Protein AF-A0A926TTS3-F1 (afdb_monomer_lite)

Secondary structure (DSSP, 8-state):
-HHHHHHHHHH-GGGTT--B---BS-TT-HHHHHHHHHHHHHHHS-B-GGG--B---TT--TTSHHHHT-HHHHHHHHHHHHHHHHHHHT-

Foldseek 3Di:
DVVVVVVVCLPDPVQAQDEDEAEAQDPVCVVVSVVVCVSCCVRRVHYPDVLHDYHHCVPPDPPDPVSVVPVVVVVNNVVSVVSVVVVVVVD

pLDDT: mean 74.4, std 11.3, range [53.31, 90.31]

Sequence (91 aa):
MFKKVLGWLASGSEVFSKPIVLLNTSPRATYVQALLTEIVTIMTGRIVSEASITISLLGRNLDAPETVADPEILAALQAAIATFVKAIQQI

Radius of gyration: 14.37 Å; chains: 1; bounding box: 32×23×37 Å

Structure (mmCIF, N/CA/C/O backbone):
data_AF-A0A926TTS3-F1
#
_entry.id   AF-A0A926TTS3-F1
#
loop_
_atom_site.group_PDB
_atom_site.id
_atom_site.type_symbol
_atom_site.label_atom_id
_atom_site.label_alt_id
_atom_site.label_comp_id
_atom_site.label_asym_id
_atom_site.label_entity_id
_atom_site.label_seq_id
_atom_site.pdbx_PDB_ins_code
_atom_site.Cartn_x
_atom_site.Cartn_y
_atom_site.Cartn_z
_atom_site.occupancy
_atom_site.B_iso_or_equiv
_atom_site.auth_seq_id
_atom_site.auth_comp_id
_atom_site.auth_asym_id
_atom_site.auth_atom_id
_atom_site.pdbx_PDB_model_num
ATOM 1 N N . MET A 1 1 ? 13.120 15.042 3.228 1.00 57.03 1 MET A N 1
ATOM 2 C CA . MET A 1 1 ? 11.799 15.348 2.629 1.00 57.03 1 MET A CA 1
ATOM 3 C C . MET A 1 1 ? 10.649 14.626 3.347 1.00 57.03 1 MET A C 1
ATOM 5 O O . MET A 1 1 ? 9.675 15.281 3.684 1.00 57.03 1 MET A O 1
ATOM 9 N N . PHE A 1 2 ? 10.786 13.340 3.706 1.00 56.84 2 PHE A N 1
ATOM 10 C CA . PHE A 1 2 ? 9.718 12.527 4.323 1.00 56.84 2 PHE A CA 1
ATOM 11 C C . PHE A 1 2 ? 9.219 12.978 5.716 1.00 56.84 2 PHE A C 1
ATOM 13 O O . PHE A 1 2 ? 8.018 13.014 5.967 1.00 56.84 2 PHE A O 1
ATOM 20 N N . LYS A 1 3 ? 10.120 13.429 6.604 1.00 57.31 3 LYS A N 1
ATOM 21 C CA . LYS A 1 3 ? 9.764 13.937 7.947 1.00 57.31 3 LYS A CA 1
ATOM 22 C C . LYS A 1 3 ? 8.752 15.096 7.912 1.00 57.31 3 LYS A C 1
ATOM 24 O O . LYS A 1 3 ? 7.968 15.244 8.840 1.00 57.31 3 LYS A O 1
ATOM 29 N N . LYS A 1 4 ? 8.745 15.901 6.840 1.00 58.34 4 LYS A N 1
ATOM 30 C CA . LYS A 1 4 ? 7.764 16.984 6.664 1.00 58.34 4 LYS A CA 1
ATOM 31 C C . LYS A 1 4 ? 6.359 16.451 6.385 1.00 58.34 4 LYS A C 1
ATOM 33 O O . LYS A 1 4 ? 5.409 16.966 6.956 1.00 58.34 4 LYS A O 1
ATOM 38 N N . VAL A 1 5 ? 6.243 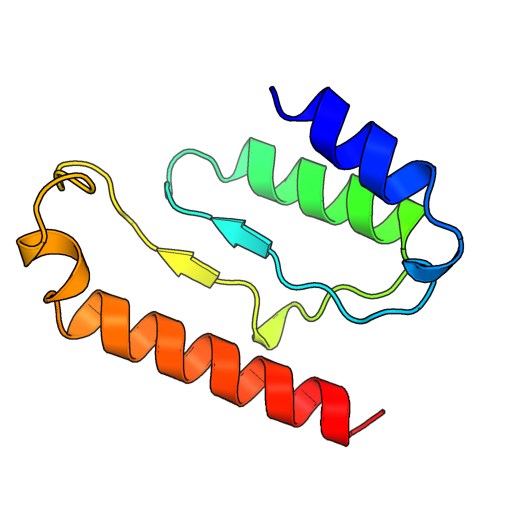15.420 5.549 1.00 62.09 5 VAL A N 1
ATOM 39 C CA . VAL A 1 5 ? 4.953 14.798 5.214 1.00 62.09 5 VAL A CA 1
ATOM 40 C C . VAL A 1 5 ? 4.368 14.103 6.440 1.00 62.09 5 VAL A C 1
ATOM 42 O O . VAL A 1 5 ? 3.200 14.309 6.740 1.00 62.09 5 VAL A O 1
ATOM 45 N N . LEU A 1 6 ? 5.190 13.383 7.214 1.00 64.25 6 LEU A N 1
ATOM 46 C CA . LEU A 1 6 ? 4.767 12.823 8.504 1.00 64.25 6 LEU A CA 1
ATOM 47 C C . LEU A 1 6 ? 4.368 13.899 9.513 1.00 64.25 6 LEU A C 1
ATOM 49 O O . LEU A 1 6 ? 3.380 13.728 10.210 1.00 64.25 6 LEU A O 1
ATOM 53 N N . GLY A 1 7 ? 5.118 15.001 9.598 1.00 63.00 7 GLY A N 1
ATOM 54 C CA . GLY A 1 7 ? 4.764 16.117 10.475 1.00 63.00 7 GLY A CA 1
ATOM 55 C C . GLY A 1 7 ? 3.404 16.720 10.120 1.00 63.00 7 GLY A C 1
ATOM 56 O O . GLY A 1 7 ? 2.617 17.013 11.014 1.00 63.00 7 GLY A O 1
ATOM 57 N N . TRP A 1 8 ? 3.096 16.830 8.824 1.00 65.06 8 TRP A N 1
ATOM 58 C CA . TRP A 1 8 ? 1.780 17.252 8.346 1.00 65.06 8 TRP A CA 1
ATOM 59 C C . TRP A 1 8 ? 0.691 16.222 8.685 1.00 65.06 8 TRP A C 1
ATOM 61 O O . TRP A 1 8 ? -0.338 16.591 9.249 1.00 65.06 8 TRP A O 1
ATOM 71 N N . LEU A 1 9 ? 0.961 14.932 8.454 1.00 63.09 9 LEU A N 1
ATOM 72 C CA . LEU A 1 9 ? 0.060 13.824 8.789 1.00 63.09 9 LEU A CA 1
ATOM 73 C C . LEU A 1 9 ? -0.253 13.761 10.298 1.00 63.09 9 LEU A C 1
ATOM 75 O O . LEU A 1 9 ? -1.392 13.524 10.677 1.00 63.09 9 LEU A O 1
ATOM 79 N N . ALA A 1 10 ? 0.749 14.015 11.148 1.00 61.94 10 ALA A N 1
ATOM 80 C CA . ALA A 1 10 ? 0.625 14.064 12.607 1.00 61.94 10 ALA A CA 1
ATOM 81 C C . ALA A 1 10 ? -0.187 15.268 13.097 1.00 61.94 10 ALA A C 1
ATOM 83 O O . ALA A 1 10 ? -0.820 15.206 14.146 1.00 61.94 10 ALA A O 1
ATOM 84 N N . SER A 1 11 ? -0.109 16.386 12.368 1.00 65.25 11 SER A N 1
ATOM 85 C CA . SER A 1 11 ? -0.758 17.644 12.748 1.00 65.25 11 SER A CA 1
ATOM 86 C C . SER A 1 11 ? -2.241 17.700 12.378 1.00 65.25 11 SER A C 1
ATOM 88 O O . SER A 1 11 ? -2.980 18.501 12.947 1.00 65.25 11 SER A O 1
ATOM 90 N N . GLY A 1 12 ? -2.688 16.856 11.443 1.00 64.31 12 GLY A N 1
ATOM 91 C CA . GLY A 1 12 ? -4.087 16.761 11.045 1.00 64.31 12 GLY A CA 1
ATOM 92 C C . GLY A 1 12 ? -4.853 15.775 11.923 1.00 64.31 12 GLY A C 1
ATOM 93 O O . GLY A 1 12 ? -4.779 14.567 11.713 1.00 64.31 12 GLY A O 1
ATOM 94 N N . SER A 1 13 ? -5.666 16.274 12.853 1.00 57.72 13 SER A N 1
ATOM 95 C CA . SER A 1 13 ? -6.640 15.456 13.599 1.00 57.72 13 SER A CA 1
ATOM 96 C C . SER A 1 13 ? -7.642 14.733 12.683 1.00 57.72 13 SER A C 1
ATOM 98 O O . SER A 1 13 ? -8.190 13.702 13.057 1.00 57.72 13 SER A O 1
ATOM 100 N N . GLU A 1 14 ? -7.830 15.226 11.455 1.00 60.47 14 GLU A N 1
ATOM 101 C CA . GLU A 1 14 ? -8.675 14.629 10.414 1.00 60.47 14 GLU A CA 1
ATOM 102 C C . GLU A 1 14 ? -8.113 13.356 9.767 1.00 60.47 14 GLU A C 1
ATOM 104 O O . GLU A 1 14 ? -8.822 12.722 8.983 1.00 60.47 14 GLU A O 1
ATOM 109 N N . VAL A 1 15 ? -6.846 13.013 10.011 1.00 58.75 15 VAL A N 1
ATOM 110 C CA . VAL A 1 15 ? -6.192 11.841 9.403 1.00 58.75 15 VAL A CA 1
ATOM 111 C C . VAL A 1 15 ? -6.291 10.612 10.310 1.00 58.75 15 VAL A C 1
ATOM 113 O O . VAL A 1 15 ? -6.156 9.478 9.849 1.00 58.75 15 VAL A O 1
ATOM 116 N N . PHE A 1 16 ? -6.598 10.816 11.592 1.00 61.75 16 PHE A N 1
ATOM 117 C CA . PHE A 1 16 ? -6.871 9.727 12.516 1.00 61.75 16 PHE A CA 1
ATOM 118 C C . PHE A 1 16 ? -8.095 8.944 12.027 1.00 61.75 16 PHE A C 1
ATOM 120 O O . PHE A 1 16 ? -9.138 9.534 11.748 1.00 61.75 16 PHE A O 1
ATOM 127 N N . SER A 1 17 ? -7.968 7.620 11.899 1.00 66.62 17 SER A N 1
ATOM 128 C CA . SER A 1 17 ? -8.989 6.692 11.380 1.00 66.62 17 SER A CA 1
ATOM 129 C C . SER A 1 17 ? -9.350 6.785 9.886 1.00 66.62 17 SER A C 1
ATOM 131 O O . SER A 1 17 ? -10.171 5.981 9.422 1.00 66.62 17 SER A O 1
ATOM 133 N N . LYS A 1 18 ? -8.724 7.682 9.106 1.00 77.50 18 LYS A N 1
ATOM 134 C CA . LYS A 1 18 ? -8.865 7.650 7.644 1.00 77.50 18 LYS A CA 1
ATOM 135 C C . LYS A 1 18 ? -8.030 6.501 7.070 1.00 77.50 18 LYS A C 1
ATOM 137 O O . LYS A 1 18 ? -6.890 6.317 7.488 1.00 77.50 18 LYS A O 1
ATOM 142 N N . PRO A 1 19 ? -8.578 5.726 6.126 1.00 79.94 19 PRO A N 1
ATOM 143 C CA . PRO A 1 19 ? -7.845 4.645 5.488 1.00 79.94 19 PRO A CA 1
ATOM 144 C C . PRO A 1 19 ? -6.721 5.224 4.614 1.00 79.94 19 PRO A C 1
ATOM 146 O O . PRO A 1 19 ? -6.944 6.160 3.846 1.00 79.94 19 PRO A O 1
ATOM 149 N N . ILE A 1 20 ? -5.508 4.683 4.751 1.00 82.81 20 ILE A N 1
ATOM 150 C CA . ILE A 1 20 ? -4.302 5.120 4.030 1.00 82.81 20 ILE A CA 1
ATOM 151 C C . ILE A 1 20 ? -3.716 3.954 3.234 1.00 82.81 20 ILE A C 1
ATOM 153 O O . ILE A 1 20 ? -3.722 2.812 3.689 1.00 82.81 20 ILE A O 1
ATOM 157 N N . VAL A 1 21 ? -3.168 4.258 2.057 1.00 85.50 21 VAL A N 1
ATOM 158 C CA . VAL A 1 21 ? -2.410 3.320 1.217 1.00 85.50 21 VAL A CA 1
ATOM 159 C C . VAL A 1 21 ? -0.988 3.821 1.058 1.00 85.50 21 VAL A C 1
ATOM 161 O O . VAL A 1 21 ? -0.764 5.018 0.873 1.00 85.50 21 VAL A O 1
ATOM 164 N N . LEU A 1 22 ? -0.028 2.901 1.093 1.00 85.19 22 LEU A N 1
ATOM 165 C CA . LEU A 1 22 ? 1.371 3.206 0.834 1.00 85.19 22 LEU A CA 1
ATOM 166 C C . LEU A 1 22 ? 1.776 2.673 -0.542 1.00 85.19 22 LEU A C 1
ATOM 168 O O . LEU A 1 22 ? 1.691 1.475 -0.803 1.00 85.19 22 LEU A O 1
ATOM 172 N N . LEU A 1 23 ? 2.258 3.567 -1.407 1.00 84.19 23 LEU A N 1
ATOM 173 C CA . LEU A 1 23 ? 2.794 3.225 -2.723 1.00 84.19 23 LEU A CA 1
ATOM 174 C C . LEU A 1 23 ? 4.316 3.310 -2.682 1.00 84.19 23 LEU A C 1
ATOM 176 O O . LEU A 1 23 ? 4.882 4.387 -2.497 1.00 84.19 23 LEU A O 1
ATOM 180 N N . ASN A 1 24 ? 4.978 2.175 -2.871 1.00 83.00 24 ASN A N 1
ATOM 181 C CA . ASN A 1 24 ? 6.425 2.135 -3.009 1.00 83.00 24 ASN A CA 1
ATOM 182 C C . ASN A 1 24 ? 6.795 2.144 -4.492 1.00 83.00 24 ASN A C 1
ATOM 184 O O . ASN A 1 24 ? 6.306 1.321 -5.252 1.00 83.00 24 ASN A O 1
ATOM 188 N N . THR A 1 25 ? 7.675 3.043 -4.910 1.00 80.81 25 THR A N 1
ATOM 189 C CA . THR A 1 25 ? 8.118 3.165 -6.308 1.00 80.81 25 THR A CA 1
ATOM 190 C C . THR A 1 25 ? 9.472 2.503 -6.582 1.00 80.81 25 THR A C 1
ATOM 192 O O . THR A 1 25 ? 9.988 2.538 -7.703 1.00 80.81 25 THR A O 1
ATOM 195 N N . SER A 1 26 ? 10.075 1.896 -5.557 1.00 77.06 26 SER A N 1
ATOM 196 C CA . SER A 1 26 ? 11.364 1.226 -5.6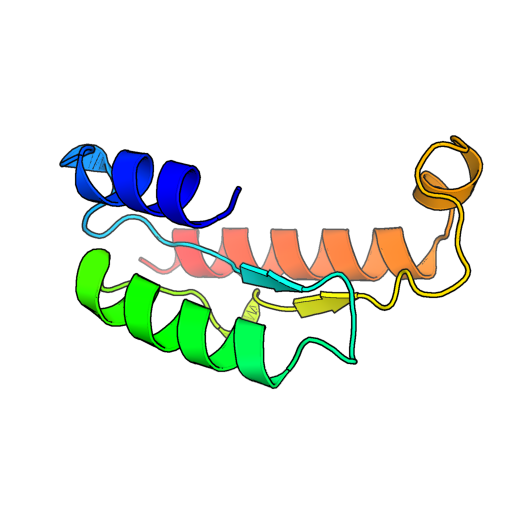54 1.00 77.06 26 SER A CA 1
ATOM 197 C C . SER A 1 26 ? 11.360 -0.089 -4.872 1.00 77.06 26 SER A C 1
ATOM 199 O O . SER A 1 26 ? 11.309 -0.076 -3.639 1.00 77.06 26 SER A O 1
ATOM 201 N N . PRO A 1 27 ? 11.531 -1.248 -5.530 1.00 68.31 27 PRO A N 1
ATOM 202 C CA . PRO A 1 27 ? 11.645 -2.534 -4.840 1.00 68.31 27 PRO A CA 1
ATOM 203 C C . PRO A 1 27 ? 12.892 -2.629 -3.952 1.00 68.31 27 PRO A C 1
ATOM 205 O O . PRO A 1 27 ? 12.997 -3.534 -3.135 1.00 68.31 27 PRO A O 1
ATOM 208 N N . ARG A 1 28 ? 13.841 -1.689 -4.069 1.00 75.00 28 ARG A N 1
ATOM 209 C CA . ARG A 1 28 ? 15.013 -1.599 -3.183 1.00 75.00 28 ARG A CA 1
ATOM 210 C C . ARG A 1 28 ? 14.722 -0.848 -1.881 1.00 75.00 28 ARG A C 1
ATOM 212 O O . ARG A 1 28 ? 15.535 -0.896 -0.963 1.00 75.00 28 ARG A O 1
ATOM 219 N N . ALA A 1 29 ? 13.585 -0.161 -1.788 1.00 76.62 29 ALA A N 1
ATOM 220 C CA . ALA A 1 29 ? 13.185 0.626 -0.625 1.00 76.62 29 ALA A CA 1
ATOM 221 C C . ALA A 1 29 ? 12.343 -0.173 0.390 1.00 76.62 29 ALA A C 1
ATOM 223 O O . ALA A 1 29 ? 11.607 0.419 1.174 1.00 76.62 29 ALA A O 1
ATOM 224 N N . THR A 1 30 ? 12.461 -1.504 0.419 1.00 74.19 30 THR A N 1
ATOM 225 C CA . THR A 1 30 ? 11.681 -2.393 1.303 1.00 74.19 30 THR A CA 1
ATOM 226 C C . THR A 1 30 ? 11.837 -2.046 2.782 1.00 74.19 30 THR A C 1
ATOM 228 O O . THR A 1 30 ? 10.854 -2.027 3.516 1.00 74.19 30 THR A O 1
ATOM 231 N N . TYR A 1 31 ? 13.058 -1.712 3.214 1.00 76.56 31 TYR A N 1
ATOM 232 C CA . TYR A 1 31 ? 13.322 -1.315 4.601 1.00 76.56 31 TYR A CA 1
ATOM 233 C C . TYR A 1 31 ? 12.610 -0.011 4.970 1.00 76.56 31 TYR A C 1
ATOM 235 O O . TYR A 1 31 ? 11.998 0.095 6.030 1.00 76.56 31 TYR A O 1
ATOM 243 N N . VAL A 1 32 ? 12.655 0.974 4.068 1.00 78.38 32 VAL A N 1
ATOM 244 C CA . VAL A 1 32 ? 11.970 2.252 4.272 1.00 78.38 32 VAL A CA 1
ATOM 245 C C . VAL A 1 32 ? 10.470 2.002 4.325 1.00 78.38 32 VAL A C 1
ATOM 247 O O . VAL A 1 32 ? 9.849 2.391 5.301 1.00 78.38 32 VAL A O 1
ATOM 250 N N . GLN A 1 33 ? 9.911 1.278 3.353 1.00 80.00 33 GLN A N 1
ATOM 251 C CA . GLN A 1 33 ? 8.485 0.953 3.298 1.00 80.00 33 GLN A CA 1
ATOM 252 C C . GLN A 1 33 ? 7.979 0.293 4.590 1.00 80.00 33 GLN A C 1
ATOM 254 O O . GLN A 1 33 ? 6.956 0.717 5.115 1.00 80.00 33 GLN A O 1
ATOM 259 N N . ALA A 1 34 ? 8.698 -0.696 5.130 1.00 81.00 34 ALA A N 1
ATOM 260 C CA . ALA A 1 34 ? 8.312 -1.371 6.370 1.00 81.00 34 ALA A CA 1
ATOM 261 C C . ALA A 1 34 ? 8.284 -0.411 7.572 1.00 81.00 34 ALA A C 1
ATOM 263 O O . ALA A 1 34 ? 7.306 -0.380 8.318 1.00 81.00 34 ALA A O 1
ATOM 264 N N . LEU A 1 35 ? 9.313 0.433 7.705 1.00 83.19 35 LEU A N 1
ATOM 265 C CA . LEU A 1 35 ? 9.372 1.465 8.740 1.00 83.19 35 LEU A CA 1
ATOM 266 C C . LEU A 1 35 ? 8.228 2.485 8.589 1.00 83.19 35 LEU A C 1
ATOM 268 O O . LEU A 1 35 ? 7.668 2.953 9.577 1.00 83.19 35 LEU A O 1
ATOM 272 N N . LEU A 1 36 ? 7.857 2.827 7.350 1.00 79.44 36 LEU A N 1
ATOM 273 C CA . LEU A 1 36 ? 6.738 3.732 7.082 1.00 79.44 36 LEU A CA 1
ATOM 274 C C . LEU A 1 36 ? 5.405 3.126 7.491 1.00 79.44 36 LEU A C 1
ATOM 276 O O . LEU A 1 36 ? 4.607 3.814 8.123 1.00 79.44 36 LEU A O 1
ATOM 280 N N . THR A 1 37 ? 5.181 1.858 7.159 1.00 82.38 37 THR A N 1
ATOM 281 C CA . THR A 1 37 ? 3.987 1.125 7.580 1.00 82.38 37 THR A CA 1
ATOM 282 C C . THR A 1 37 ? 3.855 1.151 9.095 1.00 82.38 37 THR A C 1
ATOM 284 O O . THR A 1 37 ? 2.787 1.475 9.604 1.00 82.38 37 THR A O 1
ATOM 287 N N . GLU A 1 38 ? 4.935 0.886 9.826 1.00 82.00 38 GLU A N 1
ATOM 288 C CA . GLU A 1 38 ? 4.927 0.894 11.289 1.00 82.00 38 GLU A CA 1
ATOM 289 C C . GLU A 1 38 ? 4.603 2.284 11.857 1.00 82.00 38 GLU A C 1
ATOM 291 O O . GLU A 1 38 ? 3.654 2.436 12.628 1.00 82.00 38 GLU A O 1
ATOM 296 N N . ILE A 1 39 ? 5.316 3.325 11.412 1.00 81.62 39 ILE A N 1
ATOM 297 C CA . ILE A 1 39 ? 5.107 4.702 11.884 1.00 81.62 39 ILE A CA 1
ATOM 298 C C . ILE A 1 39 ? 3.683 5.183 11.575 1.00 81.62 39 ILE A C 1
ATOM 300 O O . ILE A 1 39 ? 3.007 5.734 12.443 1.00 81.62 39 ILE A O 1
ATOM 304 N N . VAL A 1 40 ? 3.205 4.970 10.347 1.00 77.44 40 VAL A N 1
ATOM 305 C CA . VAL A 1 40 ? 1.864 5.400 9.934 1.00 77.44 40 VAL A CA 1
ATOM 306 C C . VAL A 1 40 ? 0.791 4.601 10.671 1.00 77.44 40 VAL A C 1
ATOM 308 O O . VAL A 1 40 ? -0.209 5.190 11.076 1.00 77.44 40 VAL A O 1
ATOM 311 N N . THR A 1 41 ? 1.001 3.308 10.930 1.00 80.25 41 THR A N 1
ATOM 312 C CA . THR A 1 41 ? 0.077 2.491 11.735 1.00 80.25 41 THR A CA 1
ATOM 313 C C . THR A 1 41 ? -0.051 3.054 13.145 1.00 80.25 41 THR A C 1
ATOM 315 O O . THR A 1 41 ? -1.167 3.253 13.613 1.00 80.25 41 THR A O 1
ATOM 318 N N . ILE A 1 42 ? 1.069 3.392 13.790 1.00 79.19 42 ILE A N 1
ATOM 319 C CA . ILE A 1 42 ? 1.074 3.987 15.134 1.00 79.19 42 ILE A CA 1
ATOM 320 C C . ILE A 1 42 ? 0.343 5.339 15.146 1.00 79.19 42 ILE A C 1
ATOM 322 O O . ILE A 1 42 ? -0.368 5.653 16.097 1.00 79.19 42 ILE A O 1
ATOM 326 N N . MET A 1 43 ? 0.501 6.142 14.091 1.00 73.62 43 MET A N 1
ATOM 327 C CA . MET A 1 43 ? -0.031 7.508 14.038 1.00 73.62 43 MET A CA 1
ATOM 328 C C . MET A 1 43 ? -1.487 7.612 13.564 1.00 73.62 43 MET A C 1
ATOM 330 O O . MET A 1 43 ? -2.192 8.536 13.960 1.00 73.62 43 MET A O 1
ATOM 334 N N . THR A 1 44 ? -1.935 6.714 12.687 1.00 69.62 44 THR A N 1
ATOM 335 C CA . THR A 1 44 ? -3.231 6.833 11.985 1.00 69.62 44 THR A CA 1
ATOM 336 C C . THR A 1 44 ? -4.152 5.640 12.215 1.00 69.62 44 THR A C 1
ATOM 338 O O . THR A 1 44 ? -5.369 5.764 12.064 1.00 69.62 44 THR A O 1
ATOM 341 N N . GLY A 1 45 ? -3.589 4.493 12.607 1.00 70.88 45 GLY A N 1
ATOM 342 C CA . GLY A 1 45 ? -4.314 3.280 12.978 1.00 70.88 45 GLY A CA 1
ATOM 343 C C . GLY A 1 45 ? -4.937 2.490 11.825 1.00 70.88 45 GLY A C 1
ATOM 344 O O . GLY A 1 45 ? -5.468 1.412 12.080 1.00 70.88 45 GLY A O 1
ATOM 345 N N . ARG A 1 46 ? -4.915 2.982 10.574 1.00 77.12 46 ARG A N 1
ATOM 346 C CA . ARG A 1 46 ? -5.644 2.353 9.455 1.00 77.12 46 ARG A CA 1
ATOM 347 C C . ARG A 1 46 ? -4.893 2.404 8.127 1.00 77.12 46 ARG A C 1
ATOM 349 O O . ARG A 1 46 ? -5.118 3.277 7.291 1.00 77.12 46 ARG A O 1
ATOM 356 N N . ILE A 1 47 ? -4.051 1.399 7.911 1.00 83.81 47 ILE A N 1
ATOM 357 C CA . ILE A 1 47 ? -3.420 1.138 6.614 1.00 83.81 47 ILE A CA 1
ATOM 358 C C . ILE A 1 47 ? -4.180 0.017 5.900 1.00 83.81 47 ILE A C 1
ATOM 360 O O . ILE A 1 47 ? -4.344 -1.066 6.457 1.00 83.81 47 ILE A O 1
ATOM 364 N N . VAL A 1 48 ? -4.602 0.263 4.658 1.00 87.56 48 VAL A N 1
ATOM 365 C CA . VAL A 1 48 ? -5.169 -0.761 3.769 1.00 87.56 48 VAL A CA 1
ATOM 366 C C . VAL A 1 48 ? -4.009 -1.467 3.075 1.00 87.56 48 VAL A C 1
ATOM 368 O O . VAL A 1 48 ? -3.466 -1.002 2.065 1.00 87.56 48 VAL A O 1
ATOM 371 N N . SER A 1 49 ? -3.573 -2.572 3.670 1.00 83.50 49 SER A N 1
ATOM 372 C CA . SER A 1 49 ? -2.383 -3.300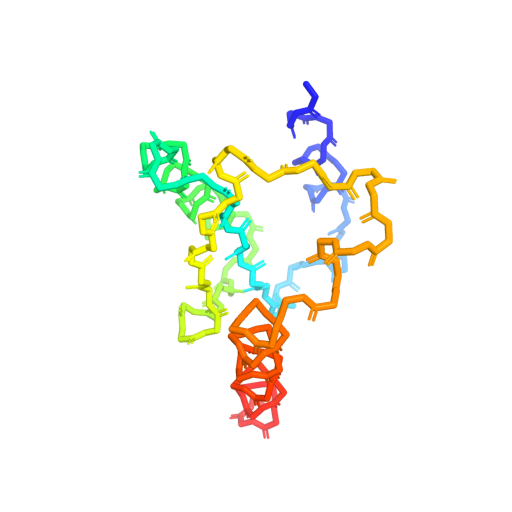 3.221 1.00 83.50 49 SER A CA 1
ATOM 373 C C . SER A 1 49 ? -2.618 -3.981 1.871 1.00 83.50 49 SER A C 1
ATOM 375 O O . SER A 1 49 ? -1.714 -4.045 1.048 1.00 83.50 49 SER A O 1
ATOM 377 N N . GLU A 1 50 ? -3.854 -4.392 1.600 1.00 83.62 50 GLU A N 1
ATOM 378 C CA . GLU A 1 50 ? -4.306 -5.053 0.373 1.00 83.62 50 GLU A CA 1
ATOM 379 C C . GLU A 1 50 ? -4.205 -4.146 -0.859 1.00 83.62 50 GLU A C 1
ATOM 381 O O . GLU A 1 50 ? -4.058 -4.628 -1.981 1.00 83.62 50 GLU A O 1
ATOM 386 N N . ALA A 1 51 ? -4.273 -2.829 -0.655 1.00 84.88 51 ALA A N 1
ATOM 387 C CA . ALA A 1 51 ? -4.102 -1.828 -1.703 1.00 84.88 51 ALA A CA 1
ATOM 388 C C . ALA A 1 51 ? -2.681 -1.237 -1.743 1.00 84.88 51 ALA A C 1
ATOM 390 O O . ALA A 1 51 ? -2.354 -0.486 -2.663 1.00 84.88 51 ALA A O 1
ATOM 391 N N . SER A 1 52 ? -1.831 -1.553 -0.760 1.00 86.25 52 SER A N 1
ATOM 392 C CA . SER A 1 52 ? -0.468 -1.024 -0.665 1.00 86.25 52 SER A CA 1
ATOM 393 C C . SER A 1 52 ? 0.475 -1.832 -1.550 1.00 86.25 52 SER A C 1
ATOM 395 O O . SER A 1 52 ? 0.819 -2.971 -1.246 1.00 86.25 52 SER A O 1
ATOM 397 N N . ILE A 1 53 ? 0.895 -1.235 -2.665 1.00 86.50 53 ILE A N 1
ATOM 398 C CA . ILE A 1 53 ? 1.6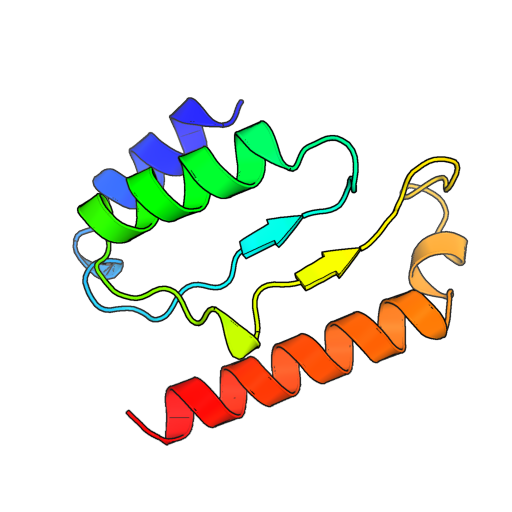72 -1.915 -3.706 1.00 86.50 53 ILE A CA 1
ATOM 399 C C . ILE A 1 53 ? 3.090 -1.360 -3.835 1.00 86.50 53 ILE A C 1
ATOM 401 O O . ILE A 1 53 ? 3.374 -0.204 -3.512 1.00 86.50 53 ILE A O 1
ATOM 405 N N . THR A 1 54 ? 3.987 -2.199 -4.353 1.00 84.31 54 THR A N 1
ATOM 406 C CA . THR A 1 54 ? 5.317 -1.785 -4.806 1.00 84.31 54 THR A CA 1
ATOM 407 C C . THR A 1 54 ? 5.369 -1.840 -6.328 1.00 84.31 54 THR A C 1
ATOM 409 O O . THR A 1 54 ? 5.229 -2.907 -6.915 1.00 84.31 54 THR A O 1
ATOM 412 N N . ILE A 1 55 ? 5.587 -0.694 -6.959 1.00 82.00 55 ILE A N 1
ATOM 413 C CA . ILE A 1 55 ? 5.777 -0.528 -8.397 1.00 82.00 55 ILE A CA 1
ATOM 414 C C . ILE A 1 55 ? 7.265 -0.278 -8.625 1.00 82.00 55 ILE A C 1
ATOM 416 O O . ILE A 1 55 ? 7.836 0.618 -8.015 1.00 82.00 55 ILE A O 1
ATOM 420 N N . SER A 1 56 ? 7.921 -1.048 -9.491 1.00 77.69 56 SER A N 1
ATOM 421 C CA . SER A 1 56 ? 9.327 -0.794 -9.812 1.00 77.69 56 SER A CA 1
ATOM 422 C C . SER A 1 56 ? 9.451 0.260 -10.901 1.00 77.69 56 SER A C 1
ATOM 424 O O . SER A 1 56 ? 9.251 -0.030 -12.075 1.00 77.69 56 SER A O 1
ATOM 426 N N . LEU A 1 57 ? 9.838 1.473 -10.510 1.00 73.00 57 LEU A N 1
ATOM 427 C CA . LEU A 1 57 ? 10.137 2.565 -11.444 1.00 73.00 57 LEU A CA 1
ATOM 428 C C . LEU A 1 57 ? 11.644 2.678 -11.744 1.00 73.00 57 LEU A C 1
ATOM 430 O O . LEU A 1 57 ? 12.075 3.580 -12.459 1.00 73.00 57 LEU A O 1
ATOM 434 N N . LEU A 1 58 ? 12.466 1.760 -11.214 1.00 62.38 58 LEU A N 1
ATOM 435 C CA . LEU A 1 58 ? 13.911 1.723 -11.458 1.00 62.38 58 LEU A CA 1
ATOM 436 C C . LEU A 1 58 ? 14.208 1.573 -12.956 1.00 62.38 58 LEU A C 1
ATOM 438 O O . LEU A 1 58 ? 13.820 0.587 -13.576 1.00 62.38 58 LEU A O 1
ATOM 442 N N . GLY A 1 59 ? 14.925 2.552 -13.512 1.00 60.84 59 GLY A N 1
ATOM 443 C CA . GLY A 1 59 ? 15.299 2.597 -14.928 1.00 60.84 59 GLY A CA 1
ATOM 444 C C . GLY A 1 59 ? 14.273 3.264 -15.851 1.00 60.84 59 GLY A C 1
ATOM 445 O O . GLY A 1 59 ? 14.524 3.332 -17.050 1.00 60.84 59 GLY A O 1
ATOM 446 N N . ARG A 1 60 ? 13.147 3.773 -15.325 1.00 62.59 60 ARG A N 1
ATOM 447 C CA . ARG A 1 60 ? 12.106 4.455 -16.111 1.00 62.59 60 ARG A CA 1
ATOM 448 C C . ARG A 1 60 ? 12.092 5.952 -15.805 1.00 62.59 60 ARG A C 1
ATOM 450 O O . ARG A 1 60 ? 12.150 6.356 -14.646 1.00 62.59 60 ARG A O 1
ATOM 457 N N . ASN A 1 61 ? 12.041 6.780 -16.846 1.00 55.59 61 ASN A N 1
ATOM 458 C CA . ASN A 1 61 ? 12.042 8.234 -16.701 1.00 55.59 61 ASN A CA 1
ATOM 459 C C . ASN A 1 61 ? 10.619 8.743 -16.430 1.00 55.59 61 ASN A C 1
ATOM 461 O O . ASN A 1 61 ? 9.835 8.909 -17.359 1.00 55.59 61 ASN A O 1
ATOM 465 N N . LEU A 1 62 ? 10.280 8.989 -15.166 1.00 58.66 62 LEU A N 1
ATOM 466 C CA . LEU A 1 62 ? 8.941 9.427 -14.747 1.00 58.66 62 LEU A CA 1
ATOM 467 C C . LEU A 1 62 ? 8.532 10.810 -15.270 1.00 58.66 62 LEU A C 1
ATOM 469 O O . LEU A 1 62 ? 7.342 11.110 -15.278 1.00 58.66 62 LEU A O 1
ATOM 473 N N . ASP A 1 63 ? 9.492 11.613 -15.732 1.00 55.31 63 ASP A N 1
ATOM 474 C CA . ASP A 1 63 ? 9.233 12.925 -16.332 1.00 55.31 63 ASP A CA 1
ATOM 475 C C . ASP A 1 63 ? 8.867 12.824 -17.822 1.00 55.31 63 ASP A C 1
ATOM 477 O O . ASP A 1 63 ? 8.440 13.805 -18.433 1.00 55.31 63 ASP A O 1
ATOM 481 N N . ALA A 1 64 ? 9.002 11.635 -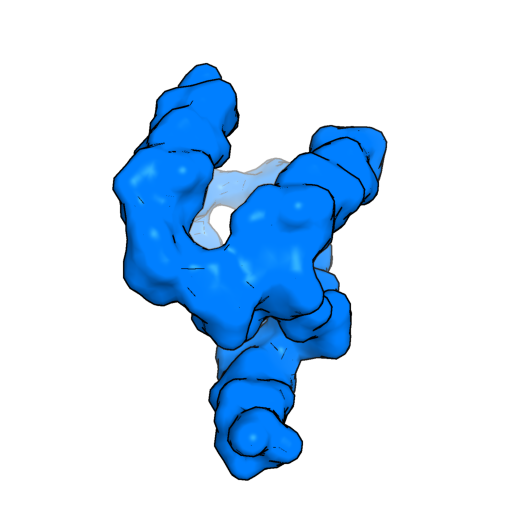18.420 1.00 57.25 64 ALA A N 1
ATOM 482 C CA . ALA A 1 64 ? 8.483 11.368 -19.749 1.00 57.25 64 ALA A CA 1
ATOM 483 C C . ALA A 1 64 ? 6.995 10.974 -19.645 1.00 57.25 64 ALA A C 1
ATOM 485 O O . ALA A 1 64 ? 6.671 10.031 -18.915 1.00 57.25 64 ALA A O 1
ATOM 486 N N . PRO A 1 65 ? 6.083 11.607 -20.411 1.00 56.91 65 PRO A N 1
ATOM 487 C CA . PRO A 1 65 ? 4.669 11.204 -20.469 1.00 56.91 65 PRO A CA 1
ATOM 488 C C . PRO A 1 65 ? 4.489 9.726 -20.867 1.00 56.91 65 PRO A C 1
ATOM 490 O O . PRO A 1 65 ? 3.467 9.109 -20.579 1.00 56.91 65 PRO A O 1
ATOM 493 N N . GLU A 1 66 ? 5.524 9.141 -21.466 1.00 53.31 66 GLU A N 1
ATOM 494 C CA . GLU A 1 66 ? 5.640 7.743 -21.872 1.00 53.31 66 GLU A CA 1
ATOM 495 C C . GLU A 1 66 ? 5.672 6.765 -20.681 1.00 53.31 66 GLU A C 1
ATOM 497 O O . GLU A 1 66 ? 5.222 5.631 -20.812 1.00 53.31 66 GLU A O 1
ATOM 502 N N . THR A 1 67 ? 6.116 7.192 -19.492 1.00 54.56 67 THR A N 1
ATOM 503 C CA . THR A 1 67 ? 6.162 6.327 -18.294 1.00 54.56 67 THR A CA 1
ATOM 504 C C . THR A 1 67 ? 4.795 6.174 -17.624 1.00 54.56 67 THR A C 1
ATOM 506 O O . THR A 1 67 ? 4.535 5.161 -16.975 1.00 54.56 67 THR A O 1
ATOM 509 N N . VAL A 1 68 ? 3.887 7.136 -17.822 1.00 56.75 68 VAL A N 1
ATOM 510 C CA . VAL A 1 68 ? 2.470 7.013 -17.423 1.00 56.75 68 VAL A CA 1
ATOM 511 C C . VAL A 1 68 ? 1.692 6.127 -18.410 1.00 56.75 68 VAL A C 1
ATOM 513 O O . VAL A 1 68 ? 0.648 5.584 -18.058 1.00 56.75 68 VAL A O 1
ATOM 516 N N . ALA A 1 69 ? 2.218 5.930 -19.623 1.00 58.50 69 ALA A N 1
ATOM 517 C CA . ALA A 1 69 ? 1.617 5.094 -20.658 1.00 58.50 69 ALA A CA 1
ATOM 518 C C . ALA A 1 69 ? 2.005 3.608 -20.563 1.00 58.50 69 ALA A C 1
ATOM 520 O O . ALA A 1 69 ? 1.561 2.821 -21.399 1.00 58.50 69 ALA A O 1
ATOM 521 N N . ASP A 1 70 ? 2.805 3.204 -19.569 1.00 72.25 70 ASP A N 1
ATOM 522 C CA . ASP A 1 70 ? 3.100 1.790 -19.361 1.00 72.25 70 ASP A CA 1
ATOM 523 C C . ASP A 1 70 ? 1.828 1.061 -18.877 1.00 72.25 70 ASP A C 1
ATOM 525 O O . ASP A 1 70 ? 1.332 1.341 -17.775 1.00 72.25 70 ASP A O 1
ATOM 529 N N . PRO A 1 71 ? 1.284 0.127 -19.678 1.00 77.94 71 PRO A N 1
ATOM 530 C CA . PRO A 1 71 ? 0.034 -0.546 -19.358 1.00 77.94 71 PRO A CA 1
ATOM 531 C C . PRO A 1 71 ? 0.139 -1.410 -18.097 1.00 77.94 71 PRO A C 1
ATOM 533 O O . PRO A 1 71 ? -0.868 -1.585 -17.414 1.00 77.94 71 PRO A O 1
ATOM 536 N N . GLU A 1 72 ? 1.326 -1.911 -17.741 1.00 80.38 72 GLU A N 1
ATOM 537 C CA . GLU A 1 72 ? 1.522 -2.692 -16.517 1.00 80.38 72 GLU A CA 1
ATOM 538 C C . GLU A 1 72 ? 1.456 -1.800 -15.274 1.00 80.38 72 GLU A C 1
ATOM 540 O O . GLU A 1 72 ? 0.795 -2.154 -14.295 1.00 80.38 72 GLU A O 1
ATOM 545 N N . ILE A 1 73 ? 2.084 -0.617 -15.318 1.00 79.88 73 ILE A N 1
ATOM 546 C CA . ILE A 1 73 ? 2.003 0.365 -14.223 1.00 79.88 73 ILE A CA 1
ATOM 547 C C . ILE A 1 73 ? 0.561 0.837 -14.061 1.00 79.88 73 ILE A C 1
ATOM 549 O O . ILE A 1 73 ? 0.049 0.889 -12.939 1.00 79.88 73 ILE A O 1
ATOM 553 N N . LEU A 1 74 ? -0.099 1.169 -15.174 1.00 82.25 74 LEU A N 1
ATOM 554 C CA . LEU A 1 74 ? -1.473 1.649 -15.151 1.00 82.25 74 LEU A CA 1
ATOM 555 C C . LEU A 1 74 ? -2.425 0.578 -14.606 1.00 82.25 74 LEU A C 1
ATOM 557 O O . LEU A 1 74 ? -3.244 0.886 -13.742 1.00 82.25 74 LEU A O 1
ATOM 561 N N . ALA A 1 75 ? -2.281 -0.677 -15.041 1.00 85.50 75 ALA A N 1
ATOM 562 C CA . ALA A 1 75 ? -3.082 -1.790 -14.541 1.00 85.50 75 ALA A CA 1
ATOM 563 C C . ALA A 1 75 ? -2.848 -2.040 -13.043 1.00 85.50 75 ALA A C 1
ATOM 565 O O . ALA A 1 75 ? -3.812 -2.196 -12.291 1.00 85.50 75 ALA A O 1
ATOM 566 N N . ALA A 1 76 ? -1.591 -2.023 -12.585 1.00 85.75 76 ALA A N 1
ATOM 567 C CA . ALA A 1 76 ? -1.261 -2.185 -11.170 1.00 85.75 76 ALA A CA 1
ATOM 568 C C . ALA A 1 76 ? -1.862 -1.060 -10.312 1.00 85.75 76 ALA A C 1
ATOM 570 O O . ALA A 1 76 ? -2.441 -1.322 -9.256 1.00 85.75 76 ALA A O 1
ATOM 571 N N . LEU A 1 77 ? -1.783 0.188 -10.783 1.00 85.31 77 LEU A N 1
ATOM 572 C CA . LEU A 1 77 ? -2.356 1.339 -10.091 1.00 85.31 77 LEU A CA 1
ATOM 573 C C . LEU A 1 77 ? -3.890 1.283 -10.063 1.00 85.31 77 LEU A C 1
ATOM 575 O O . LEU A 1 77 ? -4.490 1.505 -9.014 1.00 85.31 77 LEU A O 1
ATOM 579 N N . GLN A 1 78 ? -4.529 0.947 -11.186 1.00 88.31 78 GLN A N 1
ATOM 580 C CA . GLN A 1 78 ? -5.982 0.773 -11.262 1.00 88.31 78 GLN A CA 1
ATOM 581 C C . GLN A 1 78 ? -6.466 -0.330 -10.319 1.00 88.31 78 GLN A C 1
ATOM 583 O O . GLN A 1 78 ? -7.450 -0.132 -9.607 1.00 88.31 78 GLN A O 1
ATOM 588 N N . ALA A 1 79 ? -5.759 -1.462 -10.263 1.00 88.44 79 ALA A N 1
ATOM 589 C CA . ALA A 1 79 ? -6.072 -2.548 -9.343 1.00 88.44 79 ALA A CA 1
ATOM 590 C C . ALA A 1 79 ? -5.933 -2.107 -7.878 1.00 88.44 79 ALA A C 1
ATOM 592 O O . ALA A 1 79 ? -6.844 -2.342 -7.086 1.00 88.44 79 ALA A O 1
ATOM 593 N N . ALA A 1 80 ? -4.848 -1.413 -7.522 1.00 88.75 80 ALA A N 1
ATOM 594 C CA . ALA A 1 80 ? -4.646 -0.898 -6.169 1.00 88.75 80 ALA A CA 1
ATOM 595 C C . ALA A 1 80 ? -5.734 0.104 -5.757 1.00 88.75 80 ALA A C 1
ATOM 597 O O . ALA A 1 80 ? -6.290 -0.010 -4.666 1.00 88.75 80 ALA A O 1
ATOM 598 N N . ILE A 1 81 ? -6.099 1.040 -6.640 1.00 88.81 81 ILE A N 1
ATOM 599 C CA . ILE A 1 81 ? -7.184 1.998 -6.389 1.00 88.81 81 ILE A CA 1
ATOM 600 C C . ILE A 1 81 ? -8.524 1.271 -6.247 1.00 88.81 81 ILE A C 1
ATOM 602 O O . ILE A 1 81 ? -9.278 1.569 -5.325 1.00 88.81 81 ILE A O 1
ATOM 606 N N . ALA A 1 82 ? -8.826 0.297 -7.109 1.00 90.31 82 ALA A N 1
ATOM 607 C CA . ALA A 1 82 ? -10.063 -0.475 -7.019 1.00 90.31 82 ALA A CA 1
ATOM 608 C C . ALA A 1 82 ? -10.152 -1.261 -5.701 1.00 90.31 82 ALA A C 1
ATOM 610 O O . ALA A 1 82 ? -11.204 -1.274 -5.059 1.00 90.31 82 ALA A O 1
ATOM 611 N N . THR A 1 83 ? -9.050 -1.881 -5.269 1.00 88.94 83 THR A N 1
ATOM 612 C CA . THR A 1 83 ? -8.955 -2.556 -3.967 1.00 88.94 83 THR A CA 1
ATOM 613 C C . THR A 1 83 ? -9.119 -1.568 -2.820 1.00 88.94 83 THR A C 1
ATOM 615 O O . THR A 1 83 ? -9.845 -1.854 -1.872 1.00 88.94 83 THR A O 1
ATOM 618 N N . PHE A 1 84 ? -8.521 -0.380 -2.924 1.00 88.94 84 PHE A N 1
ATOM 619 C CA . PHE A 1 84 ? -8.665 0.658 -1.913 1.00 88.94 84 PHE A CA 1
ATOM 620 C C . PHE A 1 84 ? -10.112 1.129 -1.787 1.00 88.94 84 PHE A C 1
ATOM 622 O O . PHE A 1 84 ? -10.653 1.130 -0.690 1.00 88.94 84 PHE A O 1
ATOM 629 N N . VAL A 1 85 ? -10.776 1.449 -2.901 1.00 89.88 85 VAL A N 1
ATOM 630 C CA . VAL A 1 85 ? -12.189 1.861 -2.907 1.00 89.88 85 VAL A CA 1
ATOM 631 C C . VAL A 1 85 ? -13.073 0.789 -2.270 1.00 89.88 85 VAL A C 1
ATOM 633 O O . VAL A 1 85 ? -13.895 1.119 -1.419 1.00 89.88 85 VAL A O 1
ATOM 636 N N . LYS A 1 86 ? -12.871 -0.489 -2.617 1.00 88.94 86 LYS A N 1
ATOM 637 C CA . LYS A 1 86 ? -13.597 -1.602 -1.986 1.00 88.94 86 LYS A CA 1
ATOM 638 C C . LYS A 1 86 ? -13.365 -1.655 -0.479 1.00 88.94 86 LYS A C 1
ATOM 640 O O . LYS A 1 86 ? -14.329 -1.776 0.266 1.00 88.94 86 LYS A O 1
ATOM 645 N N . ALA A 1 87 ? -12.115 -1.528 -0.038 1.00 85.56 87 ALA A N 1
ATOM 646 C CA . ALA A 1 87 ? -11.778 -1.544 1.379 1.00 85.56 87 ALA A CA 1
ATOM 647 C C . ALA A 1 87 ? -12.439 -0.384 2.135 1.00 85.56 87 ALA A C 1
ATOM 649 O O . ALA A 1 87 ? -12.925 -0.589 3.236 1.00 85.56 87 ALA A O 1
ATOM 650 N N . ILE A 1 88 ? -12.527 0.810 1.537 1.00 86.06 88 ILE A N 1
ATOM 651 C CA . ILE A 1 88 ? -13.221 1.956 2.147 1.00 86.06 88 ILE A CA 1
ATOM 652 C C . ILE A 1 88 ? -14.735 1.724 2.224 1.00 86.06 88 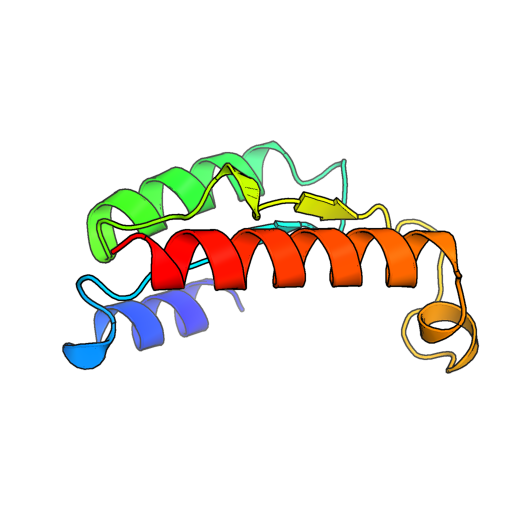ILE A C 1
ATOM 654 O O . ILE A 1 88 ? -15.356 2.124 3.198 1.00 86.06 88 ILE A O 1
ATOM 658 N N . GLN A 1 89 ? -15.335 1.091 1.214 1.00 85.19 89 GLN A N 1
ATOM 659 C CA . GLN A 1 89 ? -16.779 0.813 1.169 1.00 85.19 89 GLN A CA 1
ATOM 660 C C . GLN A 1 89 ? -17.230 -0.300 2.125 1.00 85.19 89 GLN A C 1
ATOM 662 O O . GLN A 1 89 ? -18.425 -0.447 2.365 1.00 85.19 89 GLN A O 1
ATOM 667 N N . GLN A 1 90 ? -16.295 -1.107 2.628 1.00 70.81 90 GLN A N 1
ATOM 668 C CA . GLN A 1 90 ? -16.550 -2.171 3.604 1.00 70.81 90 GLN A CA 1
ATOM 669 C C . GLN A 1 90 ? -16.385 -1.704 5.063 1.00 70.81 90 GLN A C 1
ATOM 671 O O . GLN A 1 90 ? -16.498 -2.525 5.974 1.00 70.81 90 GLN A O 1
ATOM 676 N N . ILE A 1 91 ? -16.113 -0.410 5.274 1.00 59.78 91 ILE A N 1
ATOM 677 C CA . ILE A 1 91 ? -15.957 0.259 6.577 1.00 59.78 91 ILE A CA 1
ATOM 678 C C . ILE A 1 91 ? -17.220 1.058 6.889 1.00 59.78 91 ILE A C 1
ATOM 680 O O . ILE A 1 91 ? -17.605 1.063 8.080 1.00 59.78 91 ILE A O 1
#